Protein AF-A0A6B1HAT5-F1 (afdb_monomer_lite)

Radius of gyration: 16.11 Å; chains: 1; bounding box: 32×38×44 Å

Foldseek 3Di:
DDPPDDPDDPVVVVLVVLVVLLVVLCVVQVNPLCSSCVVVVHHSVVSVVSVVVVVVVVPPDDDDDPDPDDDPDD

Secondary structure (DSSP, 8-state):
------SS-HHHHHHHHHHHHHHHHHHHTTT-HHHHHHHTT--HHHHHHHHHHHHHTTSSS-------------

Structure (mmCIF, N/CA/C/O backbone):
data_AF-A0A6B1HAT5-F1
#
_entry.id   AF-A0A6B1HAT5-F1
#
loop_
_atom_site.group_PDB
_atom_site.id
_atom_site.type_symbol
_atom_site.label_atom_id
_atom_site.label_alt_id
_atom_site.label_comp_id
_atom_site.label_asym_id
_atom_site.label_entity_id
_atom_site.label_seq_id
_atom_site.pdbx_PDB_ins_code
_atom_site.Cartn_x
_atom_site.Cartn_y
_atom_site.Cartn_z
_atom_site.occupancy
_atom_site.B_iso_or_equiv
_atom_site.auth_seq_id
_atom_site.auth_comp_id
_atom_site.auth_asym_id
_atom_site.auth_atom_id
_atom_site.pdbx_PDB_model_num
ATOM 1 N N . GLN A 1 1 ? -23.207 2.702 33.327 1.00 45.16 1 GLN A N 1
ATOM 2 C CA . GLN A 1 1 ? -23.450 2.931 31.887 1.00 45.16 1 GLN A CA 1
ATOM 3 C C . GLN A 1 1 ? -22.680 1.854 31.138 1.00 45.16 1 GLN A C 1
ATOM 5 O O . GLN A 1 1 ? -21.510 1.670 31.447 1.00 45.16 1 GLN A O 1
ATOM 10 N N . ALA A 1 2 ? -23.335 1.079 30.271 1.00 54.19 2 ALA A N 1
ATOM 11 C CA . ALA A 1 2 ? -22.661 0.048 29.483 1.00 54.19 2 ALA A CA 1
ATOM 12 C C . ALA A 1 2 ? -21.812 0.735 28.406 1.00 54.19 2 ALA A C 1
ATOM 14 O O . ALA A 1 2 ? -22.339 1.524 27.625 1.00 54.19 2 ALA A O 1
ATOM 15 N N . ALA A 1 3 ? -20.501 0.492 28.409 1.00 56.44 3 ALA A N 1
ATOM 16 C CA . ALA A 1 3 ? -19.613 1.002 27.375 1.00 56.44 3 ALA A CA 1
ATOM 17 C C . ALA A 1 3 ? -20.054 0.410 26.030 1.00 56.44 3 ALA A C 1
ATOM 19 O O . ALA A 1 3 ? -20.054 -0.808 25.856 1.00 56.44 3 ALA A O 1
ATOM 20 N N . ALA A 1 4 ? -20.478 1.265 25.101 1.00 65.88 4 ALA A N 1
ATOM 21 C CA . ALA A 1 4 ? -20.773 0.863 23.736 1.00 65.88 4 ALA A CA 1
ATOM 22 C C . ALA A 1 4 ? -19.453 0.463 23.065 1.00 65.88 4 ALA A C 1
ATOM 24 O O . ALA A 1 4 ? -18.728 1.303 22.535 1.00 65.88 4 ALA A O 1
ATOM 25 N N . GLN A 1 5 ? -19.109 -0.820 23.144 1.00 69.44 5 GLN A N 1
ATOM 26 C CA . GLN A 1 5 ? -17.981 -1.358 22.407 1.00 69.44 5 GLN A CA 1
ATOM 27 C C . GLN A 1 5 ? -18.416 -1.496 20.947 1.00 69.44 5 GLN A C 1
ATOM 29 O O . GLN A 1 5 ? -19.356 -2.230 20.638 1.00 69.44 5 GLN A O 1
ATOM 34 N N . LEU A 1 6 ? -17.761 -0.759 20.049 1.00 75.50 6 LEU A N 1
ATOM 35 C CA . LEU A 1 6 ? -17.963 -0.945 18.615 1.00 75.50 6 LEU A CA 1
ATOM 36 C C . LEU A 1 6 ? -17.630 -2.402 18.246 1.00 75.50 6 LEU A C 1
ATOM 38 O O . LEU A 1 6 ? -16.670 -2.956 18.785 1.00 75.50 6 LEU A O 1
ATOM 42 N N . PRO A 1 7 ? -18.379 -3.022 17.316 1.00 80.00 7 PRO A N 1
ATOM 43 C CA . PRO A 1 7 ? -18.195 -4.430 16.957 1.00 80.00 7 PRO A CA 1
ATOM 44 C C . PRO A 1 7 ? -16.874 -4.700 16.221 1.00 80.00 7 PRO A C 1
ATOM 46 O O . PRO A 1 7 ? -16.545 -5.853 15.955 1.00 80.00 7 PRO A O 1
ATOM 49 N N . VAL A 1 8 ? -16.126 -3.651 15.865 1.00 81.69 8 VAL A N 1
ATOM 50 C CA . VAL A 1 8 ? -14.879 -3.734 15.108 1.00 81.69 8 VAL A CA 1
ATOM 51 C C . VAL A 1 8 ? -13.829 -2.783 15.669 1.00 81.69 8 VAL A C 1
ATOM 53 O O . VAL A 1 8 ? -14.126 -1.646 16.045 1.00 81.69 8 VAL A O 1
ATOM 56 N N . ASP A 1 9 ? -12.582 -3.246 15.684 1.00 88.56 9 ASP A N 1
ATOM 57 C CA . ASP A 1 9 ? -11.428 -2.390 15.932 1.00 88.56 9 ASP A CA 1
ATOM 58 C C . ASP A 1 9 ? -11.072 -1.646 14.641 1.00 88.56 9 ASP A C 1
ATOM 60 O O . ASP A 1 9 ? -10.509 -2.219 13.705 1.00 88.56 9 ASP A O 1
ATOM 64 N N . LEU A 1 10 ? -11.381 -0.348 14.617 1.00 87.06 10 LEU A N 1
ATOM 65 C CA . LEU A 1 10 ? -11.100 0.535 13.489 1.00 87.06 10 LEU A CA 1
ATOM 66 C C . LEU A 1 10 ? -9.636 0.452 13.037 1.00 87.06 10 LEU A C 1
ATOM 68 O O . LEU A 1 10 ? -9.376 0.414 11.834 1.00 87.06 10 LEU A O 1
ATOM 72 N N . LYS A 1 11 ? -8.676 0.406 13.972 1.00 88.62 11 LYS A N 1
ATOM 73 C CA . LYS A 1 11 ? -7.246 0.395 13.627 1.00 88.62 11 LYS A CA 1
ATOM 74 C C . LYS A 1 11 ? -6.879 -0.884 12.888 1.00 88.62 11 LYS A C 1
ATOM 76 O O . LYS A 1 11 ? -6.174 -0.827 11.881 1.00 88.62 11 LYS A O 1
ATOM 81 N N . LYS A 1 12 ? -7.382 -2.022 13.369 1.00 87.44 12 LYS A N 1
ATOM 82 C CA . LYS A 1 12 ? -7.170 -3.321 12.729 1.00 87.44 12 LYS A CA 1
ATOM 83 C C . LYS A 1 12 ? -7.821 -3.365 11.346 1.00 87.44 12 LYS A C 1
ATOM 85 O O . LYS A 1 12 ? -7.162 -3.735 10.382 1.00 87.44 12 LYS A O 1
ATOM 90 N N . THR A 1 13 ? -9.078 -2.944 11.232 1.00 91.56 13 THR A N 1
ATOM 91 C CA . THR A 1 13 ? -9.811 -2.989 9.959 1.00 91.56 13 THR A CA 1
ATOM 92 C C . THR A 1 13 ? -9.176 -2.097 8.894 1.00 91.56 13 THR A C 1
ATOM 94 O O . THR A 1 13 ? -9.004 -2.538 7.759 1.00 91.56 13 THR A O 1
ATOM 97 N N . VAL A 1 14 ? -8.787 -0.867 9.247 1.00 92.31 14 VAL A N 1
ATOM 98 C CA . VAL A 1 14 ? -8.093 0.032 8.310 1.00 92.31 14 VAL A CA 1
ATOM 99 C C . VAL A 1 14 ? -6.760 -0.575 7.877 1.00 92.31 14 VAL A C 1
ATOM 101 O O . VAL A 1 14 ? -6.468 -0.592 6.686 1.00 92.31 14 VAL A O 1
ATOM 104 N N . ARG A 1 15 ? -5.987 -1.146 8.807 1.00 90.19 15 ARG A N 1
ATOM 105 C CA . ARG A 1 15 ? -4.724 -1.820 8.482 1.00 90.19 15 ARG A CA 1
ATOM 106 C C . ARG A 1 15 ? -4.914 -2.974 7.495 1.00 90.19 15 ARG A C 1
ATOM 108 O O . ARG A 1 15 ? -4.178 -3.052 6.513 1.00 90.19 15 ARG A O 1
ATOM 115 N N . ASP A 1 16 ? -5.872 -3.861 7.755 1.00 90.25 16 ASP A N 1
ATOM 116 C CA . ASP A 1 16 ? -6.131 -5.028 6.903 1.00 90.25 16 ASP A CA 1
ATOM 117 C C . ASP A 1 16 ? -6.515 -4.583 5.478 1.00 90.25 16 ASP A C 1
ATOM 119 O O . ASP A 1 16 ? -6.004 -5.124 4.494 1.00 90.25 16 ASP A O 1
ATOM 123 N N . LEU A 1 17 ? -7.331 -3.528 5.369 1.00 94.12 17 LEU A N 1
ATOM 124 C CA . LEU A 1 17 ? -7.709 -2.912 4.096 1.00 94.12 17 LEU A CA 1
ATOM 125 C C . LEU A 1 17 ? -6.502 -2.308 3.357 1.00 94.12 17 LEU A C 1
ATOM 127 O O . LEU A 1 17 ? -6.337 -2.517 2.154 1.00 94.12 17 LEU A O 1
ATOM 131 N N . GLU A 1 18 ? -5.648 -1.564 4.063 1.00 94.06 18 GLU A 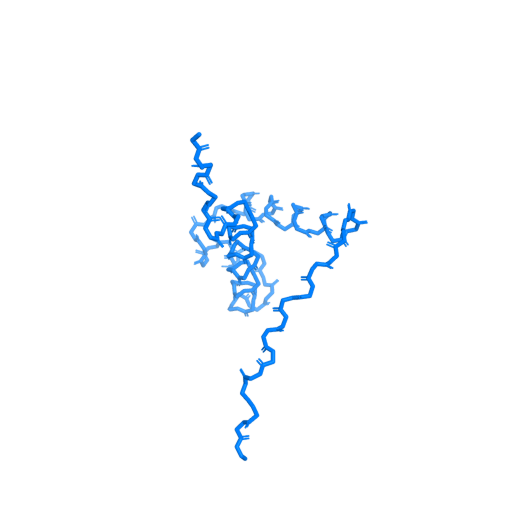N 1
ATOM 132 C CA . GLU A 1 18 ? -4.445 -0.963 3.481 1.00 94.06 18 GLU A CA 1
ATOM 133 C C . GLU A 1 18 ? -3.487 -2.040 2.931 1.00 94.06 18 GLU A C 1
ATOM 135 O O . GLU A 1 18 ? -2.969 -1.892 1.822 1.00 94.06 18 GLU A O 1
ATOM 140 N N . ILE A 1 19 ? -3.273 -3.137 3.670 1.00 93.69 19 ILE A N 1
ATOM 141 C CA . ILE A 1 19 ? -2.426 -4.264 3.238 1.00 93.69 19 ILE A CA 1
ATOM 142 C C . ILE A 1 19 ? -3.003 -4.932 1.986 1.00 93.69 19 ILE A C 1
ATOM 144 O O . ILE A 1 19 ? -2.269 -5.190 1.028 1.00 93.69 19 ILE A O 1
ATOM 148 N N . ASP A 1 20 ? -4.307 -5.209 1.981 1.00 95.31 20 ASP A N 1
ATOM 149 C CA . ASP A 1 20 ? -4.994 -5.833 0.850 1.00 95.31 20 ASP A CA 1
ATOM 150 C C . ASP A 1 20 ? -4.852 -4.989 -0.428 1.00 95.31 20 ASP A C 1
ATOM 152 O O . ASP A 1 20 ? -4.420 -5.501 -1.466 1.00 95.31 20 ASP A O 1
ATOM 156 N N . PHE A 1 21 ? -5.089 -3.675 -0.353 1.00 95.94 21 PHE A N 1
ATOM 157 C CA . PHE A 1 21 ? -4.920 -2.790 -1.508 1.00 95.94 21 PHE A CA 1
ATOM 158 C C . PHE A 1 21 ? -3.478 -2.709 -2.006 1.00 95.94 21 PHE A C 1
ATOM 160 O O . PHE A 1 21 ? -3.250 -2.760 -3.219 1.00 95.94 21 PHE A O 1
ATOM 167 N N . VAL A 1 22 ? -2.497 -2.626 -1.104 1.00 94.19 22 VAL A N 1
ATOM 168 C CA . VAL A 1 22 ? -1.075 -2.632 -1.480 1.00 94.19 22 VAL A CA 1
ATOM 169 C C . VAL A 1 22 ? -0.717 -3.925 -2.215 1.00 94.19 22 VAL A C 1
ATOM 171 O O . VAL A 1 22 ? -0.090 -3.870 -3.276 1.00 94.19 22 VAL A O 1
ATOM 174 N N . ASN A 1 23 ? -1.162 -5.080 -1.715 1.00 94.44 23 ASN A N 1
ATOM 175 C CA . ASN A 1 23 ? -0.906 -6.375 -2.348 1.00 94.44 23 ASN A CA 1
ATOM 176 C C . ASN A 1 23 ? -1.576 -6.488 -3.724 1.00 94.44 23 ASN A C 1
ATOM 178 O O . ASN A 1 23 ? -0.933 -6.907 -4.691 1.00 94.44 23 ASN A O 1
ATOM 182 N N . ARG A 1 24 ? -2.839 -6.064 -3.846 1.00 96.38 24 ARG A N 1
ATOM 183 C CA . ARG A 1 24 ? -3.564 -6.053 -5.128 1.00 96.38 24 ARG A CA 1
ATOM 184 C C . ARG A 1 24 ? -2.899 -5.132 -6.145 1.00 96.38 24 ARG A C 1
ATOM 186 O O . ARG A 1 24 ? -2.726 -5.522 -7.298 1.00 96.38 24 ARG A O 1
ATOM 193 N N . ALA A 1 25 ? -2.470 -3.945 -5.724 1.00 96.19 25 ALA A N 1
ATOM 194 C CA . ALA A 1 25 ? -1.764 -3.007 -6.588 1.00 96.19 25 ALA A CA 1
ATOM 195 C C . ALA A 1 25 ? -0.398 -3.543 -7.028 1.00 96.19 25 ALA A C 1
ATOM 197 O O . ALA A 1 25 ? -0.019 -3.366 -8.186 1.00 96.19 25 ALA A O 1
ATOM 198 N N . MET A 1 26 ? 0.324 -4.241 -6.145 1.00 95.88 26 MET A N 1
ATOM 199 C CA . MET A 1 26 ? 1.555 -4.944 -6.511 1.00 95.88 26 MET A CA 1
ATOM 200 C C . MET A 1 26 ? 1.283 -6.031 -7.549 1.00 95.88 26 MET A C 1
ATOM 202 O O . MET A 1 26 ? 1.957 -6.051 -8.577 1.00 95.88 26 MET A O 1
ATOM 206 N N . ALA A 1 27 ? 0.277 -6.882 -7.343 1.00 96.56 27 ALA A N 1
ATOM 207 C CA . ALA A 1 27 ? -0.082 -7.928 -8.299 1.00 96.56 27 ALA A CA 1
ATOM 208 C C . ALA A 1 27 ? -0.479 -7.341 -9.669 1.00 96.56 27 ALA A C 1
ATOM 210 O O . ALA A 1 27 ? 0.093 -7.714 -10.696 1.00 96.56 27 ALA A O 1
ATOM 211 N N . ALA A 1 28 ? -1.377 -6.351 -9.690 1.00 96.81 28 ALA A N 1
ATOM 212 C CA . ALA A 1 28 ? -1.812 -5.661 -10.909 1.00 96.81 28 ALA A CA 1
ATOM 213 C C . ALA A 1 28 ? -0.675 -4.870 -11.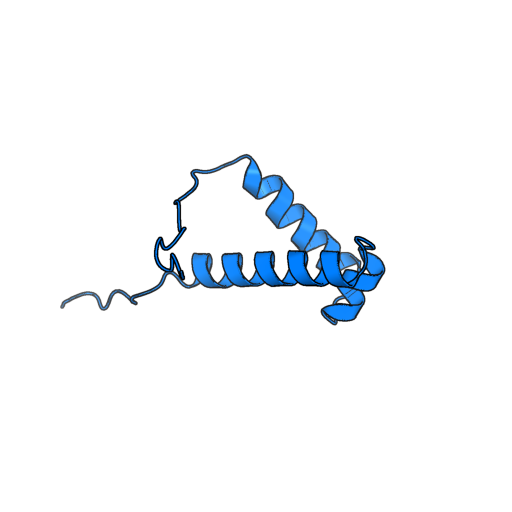587 1.00 96.81 28 ALA A C 1
ATOM 215 O O . ALA A 1 28 ? -0.602 -4.760 -12.814 1.00 96.81 28 ALA A O 1
ATOM 216 N N . GLY A 1 29 ? 0.257 -4.350 -10.791 1.00 95.62 29 GLY A N 1
ATOM 217 C CA . GLY A 1 29 ? 1.474 -3.690 -11.242 1.00 95.62 29 GLY A CA 1
ATOM 218 C C . GLY A 1 29 ? 2.574 -4.648 -11.704 1.00 95.62 29 GLY A C 1
ATOM 219 O O . GLY A 1 29 ? 3.654 -4.170 -12.048 1.00 95.62 29 GLY A O 1
ATOM 220 N N . ARG A 1 30 ? 2.342 -5.971 -11.709 1.00 95.81 30 ARG A N 1
ATOM 221 C CA . ARG A 1 30 ? 3.359 -7.009 -11.979 1.00 95.81 30 ARG A CA 1
ATOM 222 C C . ARG A 1 30 ? 4.597 -6.846 -11.087 1.00 95.81 30 ARG A C 1
ATOM 224 O O . ARG A 1 30 ? 5.728 -6.887 -11.560 1.00 95.81 30 ARG A O 1
ATOM 231 N N . PHE A 1 31 ? 4.357 -6.589 -9.803 1.00 92.75 31 PHE A N 1
ATOM 232 C CA . PHE A 1 31 ? 5.345 -6.316 -8.755 1.00 92.75 31 PHE A CA 1
ATOM 233 C C . PHE A 1 31 ? 6.241 -5.092 -9.010 1.00 92.75 31 PHE A C 1
ATOM 235 O O . PHE A 1 31 ? 7.235 -4.879 -8.316 1.00 92.75 31 PHE A O 1
ATOM 242 N N . ASN A 1 32 ? 5.869 -4.226 -9.957 1.00 95.50 32 ASN A N 1
ATOM 243 C CA . ASN A 1 32 ? 6.519 -2.939 -10.146 1.00 95.50 32 ASN A CA 1
ATOM 244 C C . ASN A 1 32 ? 5.922 -1.904 -9.180 1.00 95.50 32 ASN A C 1
ATOM 246 O O . ASN A 1 32 ? 4.813 -1.414 -9.386 1.00 95.50 32 ASN A O 1
ATOM 250 N N . GLN A 1 33 ? 6.690 -1.524 -8.157 1.00 95.69 33 GLN A N 1
ATOM 251 C CA . GLN A 1 33 ? 6.248 -0.595 -7.108 1.00 95.69 33 GLN A CA 1
ATOM 252 C C . GLN A 1 33 ? 5.822 0.778 -7.644 1.00 95.69 33 GLN A C 1
ATOM 254 O O . GLN A 1 33 ? 4.896 1.385 -7.116 1.00 95.69 33 GLN A O 1
ATOM 259 N N . ARG A 1 34 ? 6.465 1.280 -8.709 1.00 96.31 34 ARG A N 1
ATOM 260 C CA . ARG A 1 34 ? 6.072 2.557 -9.328 1.00 96.31 34 ARG A CA 1
ATOM 261 C C . ARG A 1 34 ? 4.701 2.445 -9.987 1.00 96.31 34 ARG A C 1
ATOM 263 O O . ARG A 1 34 ? 3.884 3.347 -9.843 1.00 96.31 34 ARG A O 1
ATOM 270 N N . ARG A 1 35 ? 4.438 1.326 -10.668 1.00 96.75 35 ARG A N 1
ATOM 271 C CA . ARG A 1 35 ? 3.132 1.046 -11.278 1.00 96.75 35 ARG A CA 1
ATOM 272 C C . ARG A 1 35 ? 2.060 0.816 -10.211 1.00 96.75 35 ARG A C 1
ATOM 274 O O . ARG A 1 35 ? 0.970 1.351 -10.341 1.00 96.75 35 ARG A O 1
ATOM 281 N N . ALA A 1 36 ? 2.380 0.092 -9.140 1.00 97.19 36 ALA A N 1
ATOM 282 C CA . ALA A 1 36 ? 1.479 -0.113 -8.007 1.00 97.19 36 ALA A CA 1
ATOM 283 C C . ALA A 1 36 ? 1.094 1.213 -7.323 1.00 97.19 36 ALA A C 1
ATOM 285 O O . ALA A 1 36 ? -0.081 1.449 -7.061 1.00 97.19 36 ALA A O 1
ATOM 286 N N . ALA A 1 37 ? 2.062 2.112 -7.115 1.00 97.50 37 ALA A N 1
ATOM 287 C CA . ALA A 1 37 ? 1.805 3.449 -6.584 1.00 97.50 37 ALA A CA 1
ATOM 288 C C . ALA A 1 37 ? 0.834 4.242 -7.476 1.00 97.50 37 ALA A C 1
ATOM 290 O O . ALA A 1 37 ? -0.150 4.781 -6.978 1.00 97.50 37 ALA A O 1
ATOM 291 N N . GLN A 1 38 ? 1.05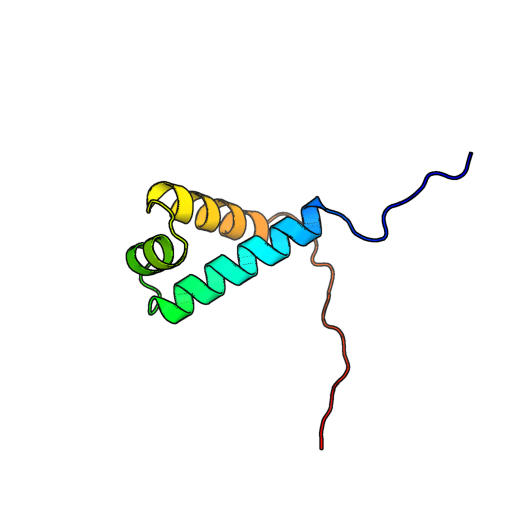4 4.236 -8.797 1.00 97.19 38 GLN A N 1
ATOM 292 C CA . GLN A 1 38 ? 0.155 4.881 -9.762 1.00 97.19 38 GLN A CA 1
ATOM 293 C C . GLN A 1 38 ? -1.262 4.294 -9.726 1.00 97.19 38 GLN A C 1
ATOM 295 O O . GLN A 1 38 ? -2.226 5.053 -9.740 1.00 97.19 38 GLN A O 1
ATOM 300 N N . LEU A 1 39 ? -1.396 2.964 -9.638 1.00 97.06 39 LEU A N 1
ATOM 301 C CA . LEU A 1 39 ? -2.695 2.282 -9.550 1.00 97.06 39 LEU A CA 1
ATOM 302 C C . LEU A 1 39 ? -3.488 2.667 -8.293 1.00 97.06 39 LEU A C 1
ATOM 304 O O . LEU A 1 39 ? -4.713 2.655 -8.326 1.00 97.06 39 LEU A O 1
ATOM 308 N N . LEU A 1 40 ? -2.799 3.022 -7.207 1.00 95.75 40 LEU A N 1
ATOM 309 C CA . LEU A 1 40 ? -3.412 3.489 -5.961 1.00 95.75 40 LEU A CA 1
ATOM 310 C C . LEU A 1 40 ? -3.564 5.016 -5.888 1.00 95.75 40 LEU A C 1
ATOM 312 O O . LEU A 1 40 ? -4.012 5.526 -4.865 1.00 95.75 40 LEU A O 1
ATOM 316 N N . GLY A 1 41 ? -3.170 5.759 -6.928 1.00 96.81 41 GLY A N 1
ATOM 317 C CA . GLY A 1 41 ? -3.175 7.227 -6.901 1.00 96.81 41 GLY A CA 1
ATOM 318 C C . GLY A 1 41 ? -2.171 7.826 -5.910 1.00 96.81 41 GLY A C 1
ATOM 319 O O . GLY A 1 41 ? -2.334 8.959 -5.464 1.00 96.81 41 GLY A O 1
ATOM 320 N N . LEU A 1 42 ? -1.134 7.068 -5.549 1.00 96.56 42 LEU A N 1
ATOM 321 C CA . LEU A 1 42 ? -0.103 7.470 -4.601 1.00 96.56 42 LEU A CA 1
ATOM 322 C C . LEU A 1 42 ? 1.174 7.886 -5.328 1.00 96.56 42 LEU A C 1
ATOM 324 O O . LEU A 1 42 ? 1.553 7.344 -6.370 1.00 96.56 42 LEU A O 1
ATOM 328 N N . THR A 1 43 ? 1.922 8.794 -4.708 1.00 97.50 43 THR A N 1
ATOM 329 C CA . THR A 1 43 ? 3.329 8.975 -5.070 1.00 97.50 43 THR A CA 1
ATOM 330 C C . THR A 1 43 ? 4.130 7.729 -4.685 1.00 97.50 43 THR A C 1
ATOM 332 O O . THR A 1 43 ? 3.810 7.019 -3.727 1.00 97.50 43 THR A O 1
ATOM 335 N N . TYR A 1 44 ? 5.236 7.483 -5.389 1.00 94.50 44 TYR A N 1
ATOM 336 C CA . TYR A 1 44 ? 6.140 6.379 -5.053 1.00 94.50 44 TYR A CA 1
ATOM 337 C C . TYR A 1 44 ? 6.637 6.447 -3.597 1.00 94.50 44 TYR A C 1
ATOM 339 O O . TYR A 1 44 ? 6.750 5.418 -2.937 1.00 94.50 44 TYR A O 1
ATOM 347 N N . HIS A 1 45 ? 6.885 7.652 -3.070 1.00 95.25 45 HIS A N 1
ATOM 348 C CA . HIS A 1 45 ? 7.333 7.844 -1.688 1.00 95.25 45 HIS A CA 1
ATOM 349 C C . HIS A 1 45 ? 6.281 7.410 -0.661 1.00 95.25 45 HIS A C 1
ATOM 351 O O . HIS A 1 45 ? 6.623 6.703 0.287 1.00 95.25 45 HIS A O 1
ATOM 357 N N . GLN A 1 46 ? 5.010 7.766 -0.869 1.00 94.94 46 GLN A N 1
ATOM 358 C CA . GLN A 1 46 ? 3.907 7.324 -0.006 1.00 94.94 46 GLN A CA 1
ATOM 359 C C . GLN A 1 46 ? 3.740 5.805 -0.064 1.00 94.94 46 GLN A C 1
ATOM 361 O O . GLN A 1 46 ? 3.674 5.146 0.972 1.00 94.94 46 GLN A O 1
ATOM 366 N N . PHE A 1 47 ? 3.760 5.236 -1.271 1.00 96.31 47 PHE A N 1
ATOM 367 C CA . PHE A 1 47 ? 3.657 3.792 -1.463 1.00 96.31 47 PHE A CA 1
ATOM 368 C C . PHE A 1 47 ? 4.795 3.027 -0.774 1.00 96.31 47 PHE A C 1
ATOM 370 O O . PHE A 1 47 ? 4.564 2.043 -0.072 1.00 96.31 47 PHE A O 1
ATOM 377 N N . ARG A 1 48 ? 6.032 3.519 -0.891 1.00 94.56 48 ARG A N 1
ATOM 378 C CA . ARG A 1 48 ? 7.183 2.944 -0.184 1.00 94.56 48 ARG A CA 1
ATOM 379 C C . ARG A 1 48 ? 7.032 3.043 1.338 1.00 94.56 48 ARG A C 1
ATOM 381 O O . ARG A 1 48 ? 7.494 2.151 2.044 1.00 94.56 48 ARG A O 1
ATOM 388 N N . GLY A 1 49 ? 6.379 4.094 1.838 1.00 95.19 49 GLY A N 1
ATOM 389 C CA . GLY A 1 49 ? 6.003 4.222 3.247 1.00 95.19 49 GLY A CA 1
ATOM 390 C C . GLY A 1 49 ? 5.104 3.075 3.711 1.00 95.19 49 GLY A C 1
ATOM 391 O O . GLY A 1 49 ? 5.401 2.451 4.727 1.00 95.19 49 GLY A O 1
ATOM 392 N N . TYR A 1 50 ? 4.077 2.736 2.927 1.00 93.62 50 TYR A N 1
ATOM 393 C CA . TYR A 1 50 ? 3.206 1.589 3.202 1.00 93.62 50 TYR A CA 1
ATOM 394 C C . TYR A 1 50 ? 3.955 0.256 3.177 1.00 93.62 50 TYR A C 1
ATOM 396 O O . TYR A 1 50 ? 3.801 -0.542 4.098 1.00 93.62 50 TYR A O 1
ATOM 404 N N . LEU A 1 51 ? 4.815 0.030 2.177 1.00 91.94 51 LEU A N 1
ATOM 405 C CA . LEU A 1 51 ? 5.635 -1.184 2.125 1.00 91.94 51 LEU A CA 1
ATOM 406 C C . LEU A 1 51 ? 6.513 -1.315 3.371 1.00 91.94 51 LEU A C 1
ATOM 408 O O . LEU A 1 51 ? 6.521 -2.362 4.002 1.00 91.94 51 LEU A O 1
ATOM 412 N N . LYS A 1 52 ? 7.198 -0.237 3.764 1.00 92.50 52 LYS A N 1
ATOM 413 C CA . LYS A 1 52 ? 8.052 -0.223 4.955 1.00 92.50 52 LYS A CA 1
ATOM 414 C C . LYS A 1 52 ? 7.249 -0.472 6.238 1.00 92.50 52 LYS A C 1
ATOM 416 O O . LYS A 1 52 ? 7.686 -1.251 7.079 1.00 92.50 52 LYS A O 1
ATOM 421 N N . LYS A 1 53 ? 6.089 0.180 6.382 1.00 89.31 53 LYS A N 1
ATOM 422 C CA . LYS A 1 53 ? 5.172 -0.001 7.517 1.00 89.31 53 LYS A CA 1
ATOM 423 C C . LYS A 1 53 ? 4.807 -1.482 7.674 1.00 89.31 53 LYS A C 1
ATOM 425 O O . LYS A 1 53 ? 5.024 -2.039 8.740 1.00 89.31 53 LYS A O 1
ATOM 430 N N . TYR A 1 54 ? 4.361 -2.142 6.604 1.00 85.38 54 TYR A N 1
ATOM 431 C CA . TYR A 1 54 ? 3.898 -3.534 6.681 1.00 85.38 54 TYR A CA 1
ATOM 432 C C . TYR A 1 54 ? 5.001 -4.592 6.658 1.00 85.38 54 TYR A C 1
ATOM 434 O O . TYR A 1 54 ? 4.783 -5.689 7.167 1.00 85.38 54 TYR A O 1
ATOM 442 N N . ASP A 1 55 ? 6.170 -4.289 6.097 1.00 81.44 55 ASP A N 1
ATOM 443 C CA . ASP A 1 55 ? 7.323 -5.194 6.117 1.00 81.44 55 ASP A CA 1
ATOM 444 C C . ASP A 1 55 ? 7.925 -5.291 7.528 1.00 81.44 55 ASP A C 1
ATOM 446 O O . ASP A 1 55 ? 8.147 -6.390 8.032 1.00 81.44 55 ASP A O 1
ATOM 450 N N . HIS A 1 56 ? 8.072 -4.157 8.226 1.00 65.38 56 HIS A N 1
ATOM 451 C CA . HIS A 1 56 ? 8.549 -4.145 9.614 1.00 65.38 56 HIS A CA 1
ATOM 452 C C . HIS A 1 56 ? 7.527 -4.716 10.602 1.0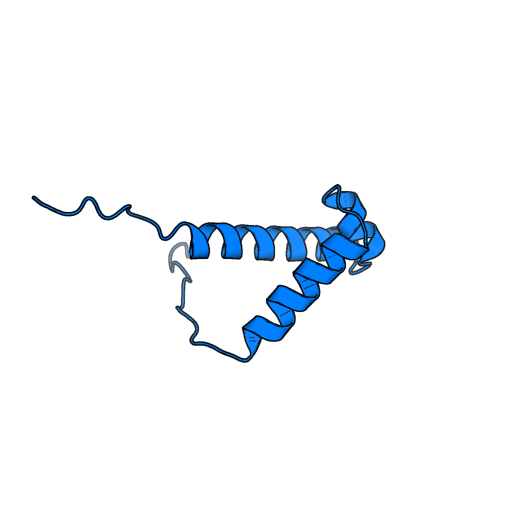0 65.38 56 HIS A C 1
ATOM 454 O O . HIS A 1 56 ? 7.896 -5.432 11.529 1.00 65.38 56 HIS A O 1
ATOM 460 N N . GLU A 1 57 ? 6.234 -4.461 10.396 1.00 57.56 57 GLU A N 1
ATOM 461 C CA . GLU A 1 57 ? 5.185 -4.967 11.287 1.00 57.56 57 GLU A CA 1
ATOM 462 C C . GLU A 1 57 ? 4.945 -6.485 11.181 1.00 57.56 57 GLU A C 1
ATOM 464 O O . GLU A 1 57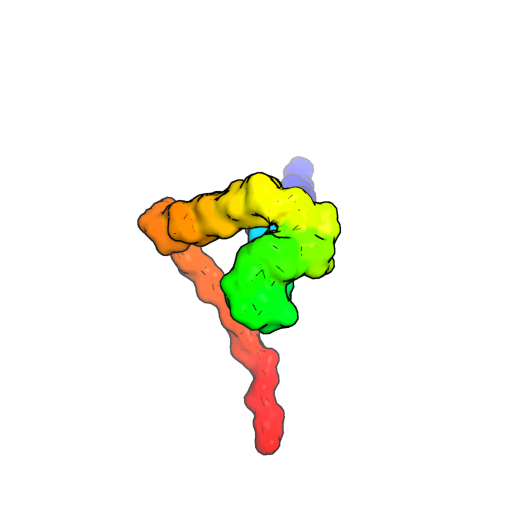 ? 4.226 -7.038 12.014 1.00 57.56 57 GLU A O 1
ATOM 469 N N . ARG A 1 58 ? 5.525 -7.184 10.193 1.00 58.09 58 ARG A N 1
ATOM 470 C CA . ARG A 1 58 ? 5.496 -8.659 10.132 1.00 58.09 58 ARG A CA 1
ATOM 471 C C . ARG A 1 58 ? 6.395 -9.327 11.177 1.00 58.09 58 ARG A C 1
ATOM 473 O O . ARG A 1 58 ? 6.240 -10.525 11.396 1.00 58.09 58 ARG A O 1
ATOM 480 N N . HIS A 1 59 ? 7.309 -8.585 11.805 1.00 56.06 59 HIS A N 1
ATOM 481 C CA . HIS A 1 59 ? 8.333 -9.147 12.689 1.00 56.06 59 HIS A CA 1
ATOM 482 C C . HIS A 1 59 ? 8.095 -8.888 14.196 1.00 56.06 59 HIS A C 1
ATOM 484 O O . HIS A 1 59 ? 8.778 -9.500 15.008 1.00 56.06 59 HIS A O 1
ATOM 490 N N . ASP A 1 60 ? 7.112 -8.059 14.588 1.00 52.81 60 ASP A N 1
ATOM 491 C CA . ASP A 1 60 ? 7.025 -7.501 15.960 1.00 52.81 60 ASP A CA 1
ATOM 492 C C . ASP A 1 60 ? 5.676 -7.701 16.710 1.00 52.81 60 ASP A C 1
ATOM 494 O O . ASP A 1 60 ? 5.373 -6.975 17.654 1.00 52.81 60 ASP A O 1
ATOM 498 N N . GLY A 1 61 ? 4.815 -8.669 16.352 1.00 44.81 61 GLY A N 1
ATOM 499 C CA . GLY A 1 61 ? 3.594 -8.907 17.153 1.00 44.81 61 GLY A CA 1
ATOM 500 C C . GLY A 1 61 ? 2.626 -9.988 16.652 1.00 44.81 61 GLY A C 1
ATOM 501 O O . GLY A 1 61 ? 2.662 -10.348 15.477 1.00 44.81 61 GLY A O 1
ATOM 502 N N . PRO A 1 62 ? 1.767 -10.537 17.540 1.00 48.38 62 PRO A N 1
ATOM 503 C CA . PRO A 1 62 ? 1.121 -11.835 17.366 1.00 48.38 62 PRO A CA 1
ATOM 504 C C . PRO A 1 62 ? 0.058 -11.809 16.269 1.00 48.38 62 PRO A C 1
ATOM 506 O O . PRO A 1 62 ? -0.762 -10.896 16.200 1.00 48.38 62 PRO A O 1
ATOM 509 N N . GLN A 1 63 ? 0.042 -12.856 15.444 1.00 49.16 63 GLN A N 1
ATOM 510 C CA . GLN A 1 63 ? -1.025 -13.101 14.479 1.00 49.16 63 GLN A CA 1
ATOM 511 C C . GLN A 1 63 ? -2.346 -13.439 15.188 1.00 49.16 63 GLN A C 1
ATOM 513 O O . GLN A 1 63 ? -2.399 -14.446 15.895 1.00 49.16 63 GLN A O 1
ATOM 518 N N . PRO A 1 64 ? -3.450 -12.716 14.932 1.00 44.47 64 PRO A N 1
ATOM 519 C CA . PRO A 1 64 ? -4.780 -13.267 15.084 1.00 44.47 64 PRO A CA 1
ATOM 520 C C . PRO A 1 64 ? -5.205 -13.871 13.744 1.00 44.47 64 PRO A C 1
ATOM 522 O O . PRO A 1 64 ? -5.427 -13.173 12.753 1.00 44.47 64 PRO A O 1
ATOM 525 N N . HIS A 1 65 ? -5.292 -15.199 13.742 1.00 56.69 65 HIS A N 1
ATOM 526 C CA . HIS A 1 65 ? -5.858 -16.013 12.678 1.00 56.69 65 HIS A CA 1
ATOM 527 C C . HIS A 1 65 ? -7.298 -15.555 12.407 1.00 56.69 65 HIS A C 1
ATOM 529 O O . HIS A 1 65 ? -8.202 -15.772 13.210 1.00 56.69 65 HIS A O 1
ATOM 535 N N . GLY A 1 66 ? -7.486 -14.880 11.279 1.00 47.00 66 GLY A N 1
ATOM 536 C CA . GLY A 1 66 ? -8.782 -14.515 10.726 1.00 47.00 66 GLY A CA 1
ATOM 537 C C . GLY A 1 66 ? -8.978 -15.186 9.376 1.00 47.00 66 GLY A C 1
ATOM 538 O O . GLY A 1 66 ? -9.273 -14.506 8.402 1.00 47.00 66 GLY A O 1
ATOM 539 N N . ALA A 1 67 ? -8.766 -16.501 9.298 1.00 38.50 67 ALA A N 1
ATOM 540 C CA . ALA A 1 67 ? -9.434 -17.288 8.274 1.00 38.50 67 ALA A CA 1
ATOM 541 C C . ALA A 1 67 ? -10.868 -17.534 8.767 1.00 38.50 67 ALA A C 1
ATOM 543 O O . ALA A 1 67 ? -11.039 -18.288 9.727 1.00 38.50 67 ALA A O 1
ATOM 544 N N . PRO A 1 68 ? -11.914 -16.947 8.162 1.00 46.44 68 PRO A N 1
ATOM 545 C CA . PRO A 1 68 ? -13.202 -17.605 8.183 1.00 46.44 68 PRO A CA 1
ATOM 546 C C . PRO A 1 68 ? -13.078 -18.861 7.309 1.00 46.44 68 PRO A C 1
ATOM 548 O O . PRO A 1 68 ? -13.038 -18.805 6.083 1.00 46.44 68 PRO A O 1
ATOM 551 N N . THR A 1 69 ? -12.969 -20.013 7.968 1.00 62.78 69 THR A N 1
ATOM 552 C CA . THR A 1 69 ? -13.576 -21.262 7.491 1.00 62.78 69 THR A CA 1
ATOM 553 C C . THR A 1 69 ? -15.022 -21.005 7.040 1.00 62.78 69 THR A C 1
ATOM 555 O O . THR A 1 69 ? -15.715 -20.232 7.698 1.00 62.78 69 THR A O 1
ATOM 558 N N . SER A 1 70 ? -15.454 -21.716 5.988 1.00 50.53 70 SER A N 1
ATOM 559 C CA . SER A 1 70 ? -16.702 -21.590 5.197 1.00 50.53 70 SER A CA 1
ATOM 560 C C . SER A 1 70 ? -16.489 -20.721 3.956 1.00 50.53 70 SER A C 1
ATOM 562 O O . SER A 1 70 ? -16.511 -19.505 4.031 1.00 50.53 70 SER A O 1
ATOM 564 N N . ASP A 1 71 ? -16.171 -21.280 2.792 1.00 44.34 71 ASP A N 1
ATOM 565 C CA . ASP A 1 71 ? -17.073 -22.174 2.071 1.00 44.34 71 ASP A CA 1
ATOM 566 C C . ASP A 1 71 ? -16.288 -23.260 1.324 1.00 44.34 71 ASP A C 1
ATOM 568 O O . ASP A 1 71 ? -15.510 -23.007 0.402 1.00 44.34 71 ASP A O 1
ATOM 572 N N . ARG A 1 72 ? -16.490 -24.498 1.767 1.00 55.69 72 ARG A N 1
ATOM 573 C CA . ARG A 1 72 ? -16.169 -25.704 1.017 1.00 55.69 72 ARG A CA 1
ATOM 574 C C . ARG A 1 72 ? -17.325 -25.870 0.031 1.00 55.69 72 ARG A C 1
ATOM 576 O O . ARG A 1 72 ? -18.339 -26.447 0.403 1.00 55.69 72 ARG A O 1
ATOM 583 N N . MET A 1 73 ? -17.199 -25.321 -1.173 1.00 37.47 73 MET A N 1
ATOM 584 C CA . MET A 1 73 ? -18.165 -25.567 -2.248 1.00 37.47 73 MET A CA 1
ATOM 585 C C . MET A 1 73 ? -17.738 -26.774 -3.107 1.00 37.47 73 MET A C 1
ATOM 587 O O . MET A 1 73 ? -16.546 -27.088 -3.125 1.00 37.47 73 MET A O 1
ATOM 591 N N . PRO A 1 74 ? -18.715 -27.490 -3.700 1.00 60.94 74 PRO A N 1
ATOM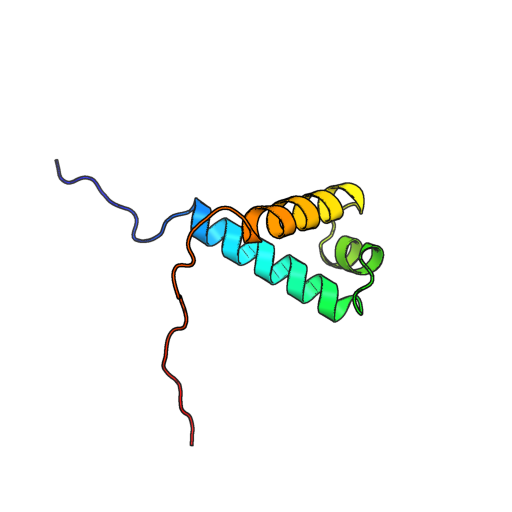 592 C CA . PRO A 1 74 ? -18.632 -28.911 -4.061 1.00 60.94 74 PRO A CA 1
ATOM 593 C C . PRO A 1 74 ? -17.624 -29.257 -5.159 1.00 60.94 74 PRO A C 1
ATOM 595 O O . PRO A 1 74 ? -17.391 -28.413 -6.052 1.00 60.94 74 PRO A O 1
#

pLDDT: mean 79.92, std 19.78, range [37.47, 97.5]

Sequence (74 aa):
QAAAQLPVDLKKTVRDLEIDFVNRAMAAGRFNQRRAAQLLGLTYHQFRGYLKKYDHERHDGPQPHGAPTSDRMP